Protein AF-A0A946AIS5-F1 (afdb_monomer)

Sequence (109 aa):
MKVPLSIFVVILLFTLGWQASRSAPFFDEQEALEITIEAPIREPIKWRMRNPVVDAVVRYDDASGSERALRAQLTSRGNSRLEACDFPPLRLILNKEDTVGIVFAVKIG

Solvent-accessible surface area (backbone atoms only — not comparable to full-atom values): 6862 Å² total; per-residue (Å²): 135,84,80,57,69,68,60,55,52,52,52,54,54,54,59,62,62,62,74,76,68,78,75,54,95,86,51,98,66,90,73,84,82,67,71,47,78,50,53,75,59,65,51,27,50,75,40,32,92,73,48,44,76,40,68,28,38,41,34,34,64,45,100,86,70,46,80,44,79,40,73,31,34,37,24,42,40,79,65,72,46,51,77,74,35,87,74,43,51,70,40,80,45,70,50,72,81,81,20,65,95,46,96,76,36,85,79,84,127

Secondary structure (DSSP, 8-state):
----HHHHHHHHHHHHHHTT----TT-S--S----EEES-THHHHHTGGG---EEEEEEEE-TTS-EEEEEEEEEE--SHHHHH-SS--EEEEE-TTTTTTSTT-----

Radius of gyration: 22.66 Å; Cα contacts (8 Å, |Δi|>4): 131; chains: 1; bounding box: 36×31×74 Å

pLDDT: mean 83.92, std 13.85, range [49.19, 97.88]

Mean predicted aligned error: 10.61 Å

Foldseek 3Di:
DDDDVVVVVVVVVVVVVVVPDPPPVPDPDPDDWDKDKAWPQCCQLVPVVVFDKTKIWIWTQAPVRDIDIFIWIKHFDDDVQSVVPSRGDMDIGGDQVRCPPGPPHDDDD

Nearest PDB structures (foldseek):
  5ig4-assembly1_E  TM=5.678E-01  e=2.406E+00  Nematostella vectensis
  7ury-assembly1_A  TM=4.491E-01  e=1.696E+00  Homo sapiens
  8uso-assembly1_C  TM=3.628E-01  e=2.866E+00  Homo sapiens
  4kz1-assembly1_A-2  TM=4.315E-01  e=6.113E+00  Bartonella grahamii as4aup

Structure (mmCIF, N/CA/C/O backbone):
data_AF-A0A946AIS5-F1
#
_entry.id   AF-A0A946AIS5-F1
#
loop_
_atom_site.group_PDB
_atom_site.id
_atom_site.type_symbol
_atom_site.label_atom_id
_atom_site.label_alt_id
_atom_site.label_comp_id
_atom_site.label_asym_id
_atom_site.label_entity_id
_atom_site.label_seq_id
_atom_site.pdbx_PDB_ins_code
_atom_site.Cartn_x
_atom_site.Cartn_y
_atom_site.Cartn_z
_atom_site.occupancy
_atom_site.B_iso_or_equiv
_atom_site.auth_seq_id
_atom_site.auth_comp_id
_atom_site.auth_asym_id
_atom_site.auth_atom_id
_atom_site.pdbx_PDB_model_num
ATOM 1 N N . MET A 1 1 ? 5.816 23.564 57.060 1.00 49.19 1 MET A N 1
ATOM 2 C CA . MET A 1 1 ? 4.438 23.226 56.632 1.00 49.19 1 MET A CA 1
ATOM 3 C C . MET A 1 1 ? 4.458 21.817 56.051 1.00 49.19 1 MET A C 1
ATOM 5 O O . MET A 1 1 ? 5.249 21.578 55.151 1.00 49.19 1 MET A O 1
ATOM 9 N N . LYS A 1 2 ? 3.697 20.868 56.615 1.00 57.75 2 LYS A N 1
ATOM 10 C CA . LYS A 1 2 ? 3.636 19.473 56.137 1.00 57.75 2 LYS A CA 1
ATOM 11 C C . LYS A 1 2 ? 2.482 19.368 55.141 1.00 57.75 2 LYS A C 1
ATOM 13 O O . LYS A 1 2 ? 1.335 19.530 55.543 1.00 57.75 2 LYS A O 1
ATOM 18 N N . VAL A 1 3 ? 2.783 19.165 53.861 1.00 64.94 3 VAL A N 1
ATOM 19 C CA . VAL A 1 3 ? 1.748 18.915 52.850 1.00 64.94 3 VAL A CA 1
ATOM 20 C C . VAL A 1 3 ? 1.180 17.515 53.115 1.00 64.94 3 VAL A C 1
ATOM 22 O O . VAL A 1 3 ? 1.961 16.566 53.201 1.00 64.94 3 VAL A O 1
ATOM 25 N N . PRO A 1 4 ? -0.138 17.362 53.317 1.00 74.00 4 PRO A N 1
ATOM 26 C CA . PRO A 1 4 ? -0.736 16.062 53.586 1.00 74.00 4 PRO A CA 1
ATOM 27 C C . PRO A 1 4 ? -0.622 15.149 52.358 1.00 74.00 4 PRO A C 1
ATOM 29 O O . PRO A 1 4 ? -0.814 15.583 51.222 1.00 74.00 4 PRO A O 1
ATOM 32 N N . LEU A 1 5 ? -0.329 13.869 52.602 1.00 73.19 5 LEU A N 1
ATOM 33 C CA . LEU A 1 5 ? -0.117 12.835 51.579 1.00 73.19 5 LEU A CA 1
ATOM 34 C C . LEU A 1 5 ? -1.285 12.738 50.580 1.00 73.19 5 LEU A C 1
ATOM 36 O O . LEU A 1 5 ? -1.073 12.485 49.399 1.00 73.19 5 LEU A O 1
ATOM 40 N N . SER A 1 6 ? -2.507 13.023 51.034 1.00 73.00 6 SER A N 1
ATOM 41 C CA . SER A 1 6 ? -3.713 13.077 50.203 1.00 73.00 6 SER A CA 1
ATOM 42 C C . SER A 1 6 ? -3.646 14.142 49.103 1.00 73.00 6 SER A C 1
ATOM 44 O O . SER A 1 6 ? -4.078 13.882 47.985 1.00 73.00 6 SER A O 1
ATOM 46 N N . ILE A 1 7 ? -3.049 15.307 49.370 1.00 73.19 7 ILE A N 1
ATOM 47 C CA . ILE A 1 7 ? -2.860 16.359 48.358 1.00 73.19 7 ILE A CA 1
ATOM 48 C C . ILE A 1 7 ? -1.832 15.914 47.313 1.00 73.19 7 ILE A C 1
ATOM 50 O O . ILE A 1 7 ? -2.013 16.162 46.125 1.00 73.19 7 ILE A O 1
ATOM 54 N N . PHE A 1 8 ? -0.791 15.194 47.735 1.00 72.31 8 PHE A N 1
ATOM 55 C CA . PHE A 1 8 ? 0.220 14.658 46.823 1.00 72.31 8 PHE A CA 1
ATOM 56 C C . PHE A 1 8 ? -0.367 13.600 45.874 1.00 72.31 8 PHE A C 1
ATOM 58 O O . PHE A 1 8 ? -0.077 13.620 44.681 1.00 72.31 8 PHE A O 1
ATOM 65 N N . VAL A 1 9 ? -1.241 12.724 46.383 1.00 75.12 9 VAL A N 1
ATOM 66 C CA . VAL A 1 9 ? -1.937 11.699 45.583 1.00 75.12 9 VAL A CA 1
ATOM 67 C C . VAL A 1 9 ? -2.904 12.328 44.578 1.00 75.12 9 VAL A C 1
ATOM 69 O O . VAL A 1 9 ? -2.923 11.922 43.420 1.00 75.12 9 VAL A O 1
ATOM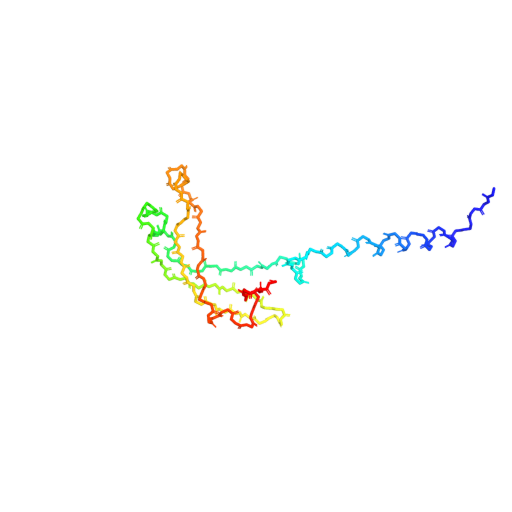 72 N N . VAL A 1 10 ? -3.665 13.352 44.982 1.00 75.25 10 VAL A N 1
ATOM 73 C CA . VAL A 1 10 ? -4.582 14.061 44.072 1.00 75.25 10 VAL A CA 1
ATOM 74 C C . VAL A 1 10 ? -3.814 14.756 42.948 1.00 75.25 10 VAL A C 1
ATOM 76 O O . VAL A 1 10 ? -4.204 14.637 41.791 1.00 75.25 10 VAL A O 1
ATOM 79 N N . ILE A 1 11 ? -2.695 15.419 43.257 1.00 72.56 11 ILE A N 1
ATOM 80 C CA . ILE A 1 11 ? -1.852 16.071 42.244 1.00 72.56 11 ILE A CA 1
ATOM 81 C C . ILE A 1 11 ? -1.244 15.036 41.286 1.00 72.56 11 ILE A C 1
ATOM 83 O O . ILE A 1 11 ? -1.242 15.263 40.079 1.00 72.56 11 ILE A O 1
ATOM 87 N N . LEU A 1 12 ? -0.780 13.890 41.794 1.00 68.88 12 LEU A N 1
ATOM 88 C CA . LEU A 1 12 ? -0.218 12.814 40.971 1.00 68.88 12 LEU A CA 1
ATOM 89 C C . LEU A 1 12 ? -1.259 12.210 40.011 1.00 68.88 12 LEU A C 1
ATOM 91 O O . LEU A 1 12 ? -0.958 11.952 38.849 1.00 68.88 12 LEU A O 1
ATOM 95 N N . LEU A 1 13 ? -2.497 12.014 40.473 1.00 66.44 13 LEU A N 1
ATOM 96 C CA . LEU A 1 13 ? -3.591 11.528 39.626 1.00 66.44 13 LEU A CA 1
ATOM 97 C C . LEU A 1 13 ? -3.996 12.564 38.565 1.00 66.44 13 LEU A C 1
ATOM 99 O O . LEU A 1 13 ? -4.283 12.200 37.425 1.00 66.44 13 LEU A O 1
ATOM 103 N N . PHE A 1 14 ? -3.971 13.854 38.911 1.00 61.25 14 PHE A N 1
ATOM 104 C CA . PHE A 1 14 ? -4.327 14.933 37.986 1.00 61.25 14 PHE A CA 1
ATOM 105 C C . PHE A 1 14 ? -3.291 15.124 36.867 1.00 61.25 14 PHE A C 1
ATOM 107 O O . PHE A 1 14 ? -3.656 15.411 35.727 1.00 61.25 14 PHE A O 1
ATOM 114 N N . THR A 1 15 ? -2.000 14.935 37.157 1.00 61.06 15 THR A N 1
ATOM 115 C CA . THR A 1 15 ? -0.933 15.061 36.148 1.00 61.06 15 THR A CA 1
ATOM 116 C C . THR A 1 15 ? -0.868 13.865 35.198 1.00 61.06 15 THR A C 1
ATOM 118 O O . THR A 1 15 ? -0.548 14.050 34.023 1.00 61.06 15 THR A O 1
ATOM 121 N N . LEU A 1 16 ? -1.227 12.661 35.658 1.00 59.03 16 LEU A N 1
ATOM 122 C CA . LEU A 1 16 ? -1.333 11.471 34.805 1.00 59.03 16 LEU A CA 1
ATOM 123 C C . LEU A 1 16 ? -2.497 11.570 33.804 1.00 59.03 16 LEU A C 1
ATOM 125 O O . LEU A 1 16 ? -2.339 11.172 32.653 1.00 59.03 16 LEU A O 1
ATOM 129 N N . GLY A 1 17 ? -3.637 12.145 34.204 1.00 58.16 17 GLY A N 1
ATOM 130 C CA . GLY A 1 17 ? -4.803 12.301 33.322 1.00 58.16 17 GLY A CA 1
ATOM 131 C C . GLY A 1 17 ? -4.616 13.324 32.192 1.00 58.16 17 GLY A C 1
ATOM 132 O O . GLY A 1 17 ? -5.216 13.181 31.130 1.00 58.16 17 GLY A O 1
ATOM 133 N N . TRP A 1 18 ? -3.764 14.340 32.381 1.00 51.88 18 TRP A N 1
ATOM 134 C CA . TRP A 1 18 ? -3.581 15.421 31.398 1.00 51.88 18 TRP A CA 1
ATOM 135 C C . TRP A 1 18 ? -2.742 14.994 30.181 1.00 51.88 18 TRP A C 1
ATOM 137 O O . TRP A 1 18 ? -2.943 15.486 29.072 1.00 51.88 18 TRP A O 1
ATOM 147 N N . GLN A 1 19 ? -1.813 14.053 30.354 1.00 53.84 19 GLN A N 1
ATOM 148 C CA . GLN A 1 19 ? -0.891 13.641 29.286 1.00 53.84 19 GLN A CA 1
ATOM 149 C C . GLN A 1 19 ? -1.545 12.732 28.226 1.00 53.84 19 GLN A C 1
ATOM 151 O O . GLN A 1 19 ? -0.924 12.462 27.201 1.00 53.84 19 GLN A O 1
ATOM 156 N N . ALA A 1 20 ? -2.785 12.278 28.444 1.00 55.09 20 ALA A N 1
ATOM 157 C CA . ALA A 1 20 ? -3.461 11.313 27.574 1.00 55.09 20 ALA A CA 1
ATOM 158 C C . ALA A 1 20 ? -4.148 11.929 26.338 1.00 55.09 20 ALA A C 1
ATOM 160 O O . ALA A 1 20 ? -4.479 11.200 25.409 1.00 55.09 20 ALA A O 1
ATOM 161 N N . SER A 1 21 ? -4.324 13.255 26.277 1.00 55.06 21 SER A N 1
ATOM 162 C CA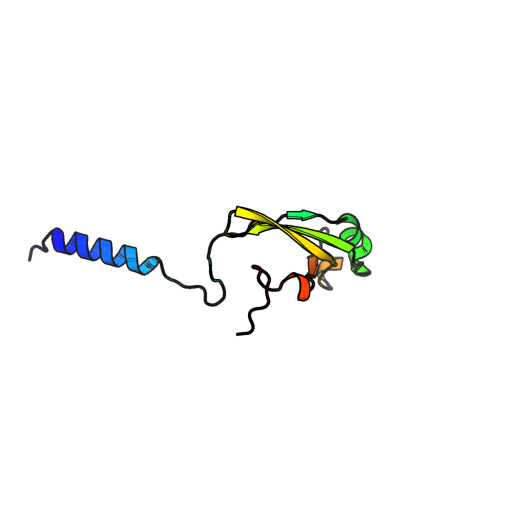 . SER A 1 21 ? -5.100 13.904 25.207 1.00 55.06 21 SER A CA 1
ATOM 163 C C . SER A 1 21 ? -4.302 14.965 24.457 1.00 55.06 21 SER A C 1
ATOM 165 O O . SER A 1 21 ? -4.651 16.145 24.448 1.00 55.06 21 SER A O 1
ATOM 167 N N . ARG A 1 22 ? -3.235 14.558 23.764 1.00 57.38 22 ARG A N 1
ATOM 168 C CA . ARG A 1 22 ? -2.826 15.287 22.555 1.00 57.38 22 ARG A CA 1
ATOM 169 C C . ARG A 1 22 ? -3.581 14.684 21.379 1.00 57.38 22 ARG A C 1
ATOM 171 O O . ARG A 1 22 ? -3.098 13.745 20.761 1.00 57.38 22 ARG A O 1
ATOM 178 N N . SER A 1 23 ? -4.771 15.207 21.081 1.00 58.56 23 SER A 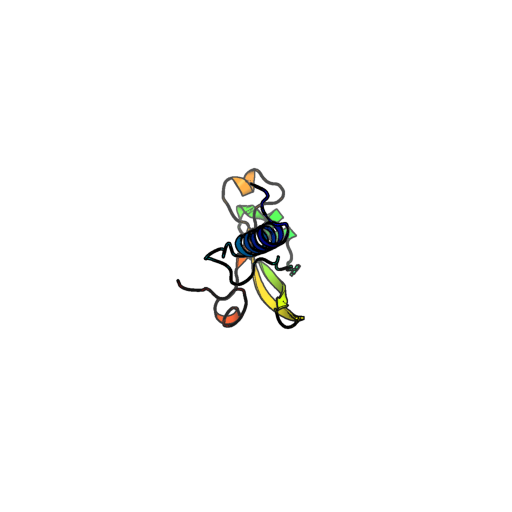N 1
ATOM 179 C CA . SER A 1 23 ? -5.462 14.844 19.842 1.00 58.56 23 SER A CA 1
ATOM 180 C C . SER A 1 23 ? -4.597 15.283 18.660 1.00 58.56 23 SER A C 1
ATOM 182 O O . SER A 1 23 ? -4.349 16.480 18.483 1.00 58.56 23 SER A O 1
ATOM 184 N N . ALA A 1 24 ? -4.122 14.335 17.857 1.00 60.78 24 ALA A N 1
ATOM 185 C CA . ALA A 1 24 ? -3.593 14.658 16.544 1.00 60.78 24 ALA A CA 1
ATOM 186 C C . ALA A 1 24 ? -4.785 15.126 15.692 1.00 60.78 24 ALA A C 1
ATOM 188 O O . ALA A 1 24 ? -5.714 14.349 15.497 1.00 60.78 24 ALA A O 1
ATOM 189 N N . PRO A 1 25 ? -4.806 16.368 15.183 1.00 66.62 25 PRO A N 1
ATOM 190 C CA . PRO A 1 25 ? -5.993 16.932 14.528 1.00 66.62 25 PRO A CA 1
ATOM 191 C C . PRO A 1 25 ? -6.397 16.214 13.227 1.00 66.62 25 PRO A C 1
ATOM 193 O O . PRO A 1 25 ? -7.412 16.557 12.634 1.00 66.62 25 PRO A O 1
ATOM 196 N N . PHE A 1 26 ? -5.606 15.239 12.772 1.00 70.44 26 PHE A N 1
ATOM 197 C CA . PHE A 1 26 ? -5.779 14.545 11.498 1.00 70.44 26 PHE A CA 1
ATOM 198 C C . PHE A 1 26 ? -6.198 13.075 11.629 1.00 70.44 26 PHE A C 1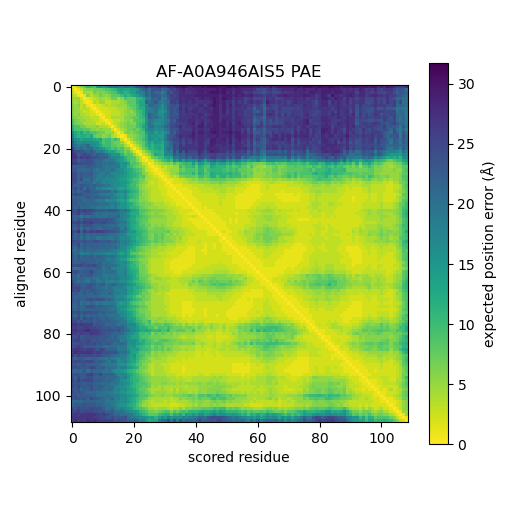
ATOM 200 O O . PHE A 1 26 ? -6.424 12.442 10.600 1.00 70.44 26 PHE A O 1
ATOM 207 N N . PHE A 1 27 ? -6.303 12.528 12.846 1.00 77.31 27 PHE A N 1
ATOM 208 C CA . PHE A 1 27 ? -6.631 11.116 13.064 1.00 77.31 27 PHE A CA 1
ATOM 209 C C . PHE A 1 27 ? -7.669 10.951 14.174 1.00 77.31 27 PHE A C 1
ATOM 211 O O . PHE A 1 27 ? -7.557 11.585 15.222 1.00 77.31 27 PHE A O 1
ATOM 218 N N . ASP A 1 28 ? -8.653 10.078 13.944 1.00 77.31 28 ASP A N 1
ATOM 219 C CA . ASP A 1 28 ? -9.646 9.713 14.964 1.00 77.31 28 ASP A CA 1
ATOM 220 C C . ASP A 1 28 ? -9.024 8.793 16.031 1.00 77.31 28 ASP A C 1
ATOM 222 O O . ASP A 1 28 ? -9.384 8.860 17.204 1.00 77.31 28 ASP A O 1
ATOM 226 N N . GLU A 1 29 ? -8.043 7.979 15.630 1.00 78.88 29 GLU A N 1
ATOM 227 C CA . GLU A 1 29 ? -7.359 6.989 16.461 1.00 78.88 29 GLU A CA 1
ATOM 228 C C . GLU A 1 29 ? -5.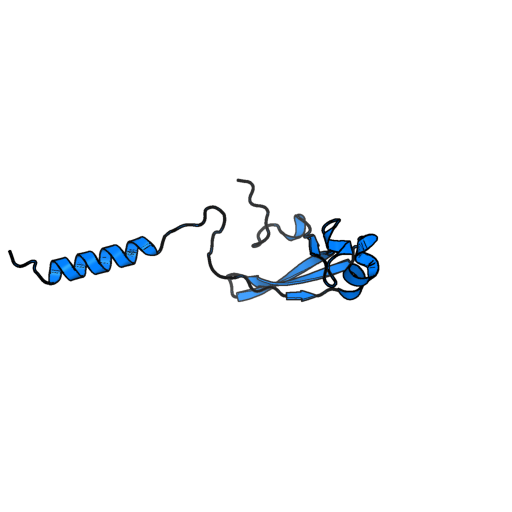838 7.108 16.294 1.00 78.88 29 GLU A C 1
ATOM 230 O O . GLU A 1 29 ? -5.336 7.506 15.243 1.00 78.88 29 GLU A O 1
ATOM 235 N N . GLN A 1 30 ? -5.091 6.787 17.353 1.00 80.12 30 GLN A N 1
ATOM 236 C CA . GLN A 1 30 ? -3.620 6.858 17.371 1.00 80.12 30 GLN A CA 1
ATOM 237 C C . GLN A 1 30 ? -2.956 5.480 17.232 1.00 80.12 30 GLN A C 1
ATOM 239 O O . GLN A 1 30 ? -1.729 5.381 17.266 1.00 80.12 30 GLN A O 1
ATOM 244 N N . GLU A 1 31 ? -3.755 4.422 17.104 1.00 83.88 31 GLU A N 1
ATOM 245 C CA . GLU A 1 31 ? -3.264 3.062 16.923 1.00 83.88 31 GLU A CA 1
ATOM 246 C C . GLU A 1 31 ? -2.787 2.844 15.483 1.00 83.88 31 GLU A C 1
ATOM 248 O O . GLU A 1 31 ? -3.270 3.464 14.532 1.00 83.88 3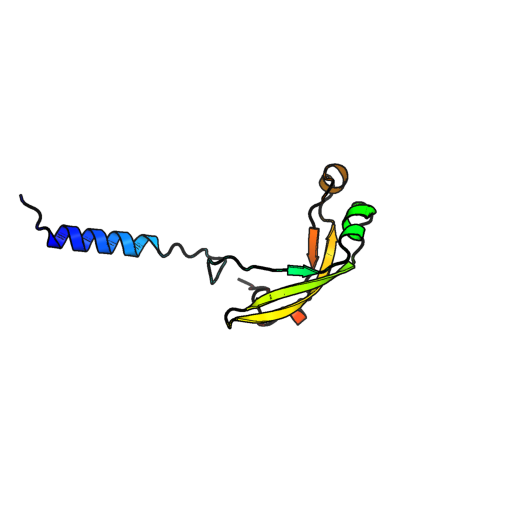1 GLU A O 1
ATOM 253 N N . ALA A 1 32 ? -1.776 1.991 15.321 1.00 87.62 32 ALA A N 1
ATOM 254 C CA . ALA A 1 32 ? -1.242 1.680 14.007 1.00 87.62 32 ALA A CA 1
ATOM 255 C C . ALA A 1 32 ? -2.217 0.771 13.251 1.00 87.62 32 ALA A C 1
ATOM 257 O O . ALA A 1 32 ? -2.535 -0.319 13.716 1.00 87.62 32 ALA A O 1
ATOM 258 N N . LEU A 1 33 ? -2.635 1.198 12.059 1.00 90.38 33 LEU A N 1
ATOM 259 C CA . LEU A 1 33 ? -3.386 0.350 11.140 1.00 90.38 33 LEU A CA 1
ATOM 260 C C . LEU A 1 33 ? -2.420 -0.578 10.393 1.00 90.38 33 LEU A C 1
ATOM 262 O O . LEU A 1 33 ? -1.634 -0.119 9.557 1.00 90.38 33 LEU A O 1
ATOM 266 N N . GLU A 1 34 ? -2.485 -1.876 10.678 1.00 94.00 34 GLU A N 1
ATOM 267 C CA . GLU A 1 34 ? -1.762 -2.887 9.910 1.00 94.00 34 GLU A CA 1
ATOM 268 C C . GLU A 1 34 ? -2.492 -3.166 8.592 1.00 94.00 34 GLU A C 1
ATOM 270 O O . GLU A 1 34 ? -3.700 -3.398 8.563 1.00 94.00 34 GLU A O 1
ATOM 275 N N . ILE A 1 35 ? -1.753 -3.113 7.481 1.00 95.19 35 ILE A N 1
ATOM 276 C CA . ILE A 1 35 ? -2.294 -3.363 6.145 1.00 95.19 35 ILE A CA 1
ATOM 277 C C . ILE A 1 35 ? -1.399 -4.334 5.380 1.00 95.19 35 ILE A C 1
ATOM 279 O O . ILE A 1 35 ? -0.171 -4.267 5.459 1.00 95.19 35 ILE A O 1
ATOM 283 N N . THR A 1 36 ? -2.015 -5.179 4.561 1.00 97.25 36 THR A N 1
ATOM 284 C CA . THR A 1 36 ? -1.330 -6.030 3.585 1.00 97.25 36 THR A CA 1
ATOM 285 C C . THR A 1 36 ? -1.652 -5.553 2.176 1.00 97.25 36 THR A C 1
ATOM 287 O O . THR A 1 36 ? -2.812 -5.334 1.839 1.00 97.25 36 THR A O 1
ATOM 290 N N . ILE A 1 37 ? -0.626 -5.392 1.339 1.00 96.69 37 ILE A N 1
ATOM 291 C CA . ILE A 1 37 ? -0.773 -5.022 -0.073 1.00 96.69 37 ILE A CA 1
ATOM 292 C C . ILE A 1 37 ? -0.329 -6.206 -0.928 1.00 96.69 37 ILE A C 1
ATOM 294 O O . ILE A 1 37 ? 0.849 -6.566 -0.943 1.00 96.69 37 ILE A O 1
ATOM 298 N N . GLU A 1 38 ? -1.264 -6.782 -1.673 1.00 97.56 38 GLU A N 1
ATOM 299 C CA . GLU A 1 38 ? -1.017 -7.870 -2.615 1.00 97.56 38 GLU A CA 1
ATOM 300 C C . GLU A 1 38 ? -0.958 -7.306 -4.040 1.00 97.56 38 GLU A C 1
ATOM 302 O O . GLU A 1 38 ? -1.930 -6.732 -4.527 1.00 97.56 38 GLU A O 1
ATOM 307 N N . ALA A 1 39 ? 0.189 -7.433 -4.713 1.00 96.69 39 ALA A N 1
ATOM 308 C CA . ALA A 1 39 ? 0.397 -6.930 -6.073 1.00 96.69 39 ALA A CA 1
ATOM 309 C C . ALA A 1 39 ? 1.574 -7.647 -6.763 1.00 96.69 39 ALA A C 1
ATOM 311 O O . ALA A 1 39 ? 2.487 -8.127 -6.078 1.00 96.69 39 ALA A O 1
ATOM 312 N N . PRO A 1 40 ? 1.654 -7.653 -8.110 1.00 96.12 40 PRO A N 1
ATOM 313 C CA . PRO A 1 40 ? 2.834 -8.107 -8.849 1.00 96.12 40 PRO A CA 1
ATOM 314 C C . PRO A 1 40 ? 3.985 -7.077 -8.761 1.00 96.12 40 PRO A C 1
ATOM 316 O O . PRO A 1 40 ? 4.443 -6.518 -9.756 1.00 96.12 40 PRO A O 1
ATOM 319 N 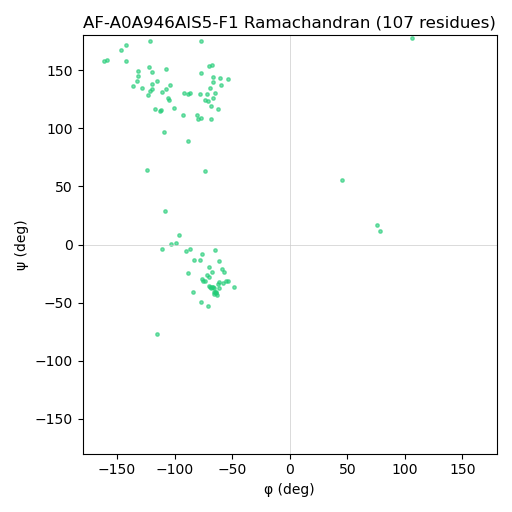N . ILE A 1 41 ? 4.495 -6.834 -7.547 1.00 93.25 41 ILE A N 1
ATOM 320 C CA . ILE A 1 41 ? 5.387 -5.711 -7.192 1.00 93.25 41 ILE A CA 1
ATOM 321 C C . ILE A 1 41 ? 6.685 -5.632 -8.011 1.00 93.25 41 ILE A C 1
ATOM 323 O O . ILE A 1 41 ? 7.276 -4.564 -8.173 1.00 93.25 41 ILE A O 1
ATOM 327 N N . ARG A 1 42 ? 7.131 -6.761 -8.570 1.00 93.81 42 ARG A N 1
ATOM 328 C CA . ARG A 1 42 ? 8.343 -6.827 -9.396 1.00 93.81 42 ARG A CA 1
ATOM 329 C C . ARG A 1 42 ? 8.243 -5.950 -10.640 1.00 93.81 42 ARG A C 1
ATOM 331 O O . ARG A 1 42 ? 9.265 -5.434 -11.082 1.00 93.81 42 ARG A O 1
ATOM 338 N N . GLU A 1 43 ? 7.051 -5.779 -11.203 1.00 94.56 43 GLU A N 1
ATOM 339 C CA . GLU A 1 43 ? 6.856 -5.005 -12.428 1.00 94.56 43 GLU A CA 1
ATOM 340 C C . GLU A 1 43 ? 7.052 -3.491 -12.214 1.00 94.56 43 GLU A C 1
ATOM 342 O O . GLU A 1 43 ? 7.929 -2.932 -12.885 1.00 94.56 43 GLU A O 1
ATOM 347 N N . PRO A 1 44 ? 6.374 -2.837 -11.245 1.00 93.38 44 PRO A N 1
ATOM 348 C CA . PRO A 1 44 ? 6.639 -1.441 -10.886 1.00 93.38 44 PRO A CA 1
ATOM 349 C C . PRO A 1 44 ? 8.088 -1.149 -10.502 1.00 93.38 44 PRO A C 1
ATOM 351 O O . PRO A 1 44 ? 8.586 -0.063 -10.778 1.00 93.38 44 PRO A O 1
ATOM 354 N N . ILE A 1 45 ? 8.792 -2.114 -9.905 1.00 93.19 45 ILE A N 1
ATOM 355 C CA . ILE A 1 45 ? 10.202 -1.952 -9.528 1.00 93.19 45 ILE A CA 1
ATOM 356 C C . ILE A 1 45 ? 11.120 -2.078 -10.748 1.00 93.19 45 ILE A C 1
ATOM 358 O O . ILE A 1 45 ? 11.981 -1.224 -10.966 1.00 93.19 45 ILE A O 1
ATOM 362 N N . LYS A 1 46 ? 10.943 -3.133 -11.555 1.00 93.88 46 LYS A N 1
ATOM 363 C CA . LYS A 1 46 ? 11.795 -3.426 -12.719 1.00 93.88 46 LYS A CA 1
ATOM 364 C C . LYS A 1 46 ? 11.670 -2.355 -13.795 1.00 93.88 46 LYS A C 1
ATOM 366 O O . LYS A 1 46 ? 12.663 -1.969 -14.405 1.00 93.88 46 LYS A O 1
ATOM 371 N N . TRP A 1 47 ? 10.452 -1.883 -14.037 1.00 92.88 47 TRP A N 1
ATOM 372 C CA . TRP A 1 47 ? 10.152 -0.924 -15.097 1.00 92.88 47 TRP A CA 1
ATOM 373 C C . TRP A 1 47 ? 9.822 0.460 -14.550 1.00 92.88 47 TRP A C 1
ATOM 375 O O . TRP A 1 47 ? 9.104 1.219 -15.195 1.00 92.88 47 TRP A O 1
ATOM 385 N N . ARG A 1 48 ? 10.387 0.804 -13.388 1.00 91.69 48 ARG A N 1
ATOM 386 C CA . ARG A 1 48 ? 10.112 2.037 -12.639 1.00 91.69 48 ARG A CA 1
ATOM 387 C C . ARG A 1 48 ? 10.154 3.323 -13.469 1.00 91.69 48 ARG A C 1
ATOM 389 O O . ARG A 1 48 ? 9.303 4.178 -13.294 1.00 91.69 48 ARG A O 1
ATOM 396 N N . MET A 1 49 ? 11.049 3.433 -14.454 1.00 91.31 49 MET A N 1
ATOM 397 C CA . MET A 1 49 ? 11.113 4.612 -15.342 1.00 91.31 49 MET A CA 1
ATOM 398 C C . MET A 1 49 ? 9.912 4.768 -16.279 1.00 91.31 49 MET A C 1
ATOM 400 O O . MET A 1 49 ? 9.637 5.867 -16.749 1.00 91.31 49 MET A O 1
ATOM 404 N N . ARG A 1 50 ? 9.205 3.673 -16.578 1.00 92.88 50 ARG A N 1
ATOM 405 C CA . ARG A 1 50 ? 7.995 3.684 -17.410 1.00 92.88 50 ARG A CA 1
ATOM 406 C C . ARG A 1 50 ? 6.718 3.870 -16.596 1.00 92.88 50 ARG A C 1
ATOM 408 O O . ARG A 1 50 ? 5.662 3.993 -17.200 1.00 92.88 50 ARG A O 1
ATOM 415 N N . ASN A 1 51 ? 6.815 3.878 -15.263 1.00 91.19 51 ASN A N 1
ATOM 416 C CA . ASN A 1 51 ? 5.682 3.964 -14.342 1.00 91.19 51 ASN A CA 1
ATOM 417 C C . ASN A 1 51 ? 4.521 3.025 -14.725 1.00 91.19 51 ASN A C 1
ATOM 419 O O . ASN A 1 51 ? 3.399 3.498 -14.920 1.00 91.19 51 ASN A O 1
ATOM 423 N N . PRO A 1 52 ? 4.757 1.703 -14.871 1.00 95.56 52 PRO A N 1
ATOM 424 C CA . PRO A 1 52 ? 3.657 0.781 -15.109 1.00 95.56 52 PRO A CA 1
ATOM 425 C C . PRO A 1 52 ? 2.685 0.852 -13.929 1.00 95.56 52 PRO A C 1
ATOM 427 O O . PRO A 1 52 ? 3.090 1.020 -12.772 1.00 95.56 52 PRO A O 1
ATOM 430 N N . VAL A 1 53 ? 1.402 0.740 -14.238 1.00 97.50 53 VAL A N 1
ATOM 431 C CA . VAL A 1 53 ? 0.334 0.663 -13.248 1.00 97.50 53 VAL A CA 1
ATOM 432 C C . VAL A 1 53 ? -0.122 -0.786 -13.212 1.00 97.50 53 VAL A C 1
ATOM 434 O O . VAL A 1 53 ? -0.449 -1.343 -14.258 1.00 97.50 53 VAL A O 1
ATOM 437 N N . VAL A 1 54 ? -0.101 -1.394 -12.030 1.00 97.44 54 VAL A N 1
ATOM 438 C CA . VAL A 1 54 ? -0.544 -2.778 -11.827 1.00 97.44 54 VAL A CA 1
ATOM 439 C C . VAL A 1 54 ? -1.702 -2.823 -10.846 1.00 97.44 54 VAL A C 1
ATOM 441 O O . VAL A 1 54 ? -1.768 -2.001 -9.929 1.00 97.44 54 VAL A O 1
ATOM 444 N N . ASP A 1 55 ? -2.594 -3.792 -11.022 1.00 97.88 55 ASP A N 1
ATOM 445 C CA . ASP A 1 55 ? -3.671 -4.038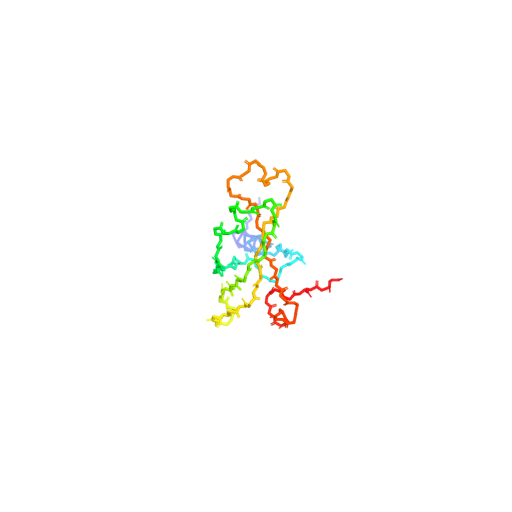 -10.069 1.00 97.88 55 ASP A CA 1
ATOM 446 C C . ASP A 1 55 ? -3.108 -4.540 -8.734 1.00 97.88 55 ASP A C 1
ATOM 448 O O . ASP A 1 55 ? -2.109 -5.269 -8.680 1.00 97.88 55 ASP A O 1
ATOM 452 N N . ALA A 1 56 ? -3.756 -4.124 -7.652 1.00 97.62 56 ALA A N 1
ATOM 453 C CA . ALA A 1 56 ? -3.400 -4.476 -6.290 1.00 97.62 56 ALA A CA 1
ATOM 454 C C . ALA A 1 56 ? -4.653 -4.693 -5.433 1.00 97.62 56 ALA A C 1
ATOM 456 O O . ALA A 1 56 ? -5.730 -4.160 -5.716 1.00 97.62 56 ALA A O 1
ATOM 457 N N . VAL A 1 57 ? -4.495 -5.443 -4.346 1.00 97.19 57 VAL A N 1
ATOM 458 C CA . VAL A 1 57 ? -5.508 -5.586 -3.296 1.00 97.19 57 VAL A CA 1
ATOM 459 C C . VAL A 1 57 ? -4.913 -5.122 -1.974 1.00 97.19 57 VAL A C 1
ATOM 461 O O . VAL A 1 57 ? -3.802 -5.511 -1.622 1.00 97.19 57 VAL A O 1
ATOM 464 N N . VAL A 1 58 ? -5.646 -4.281 -1.247 1.00 96.56 58 VAL A N 1
ATOM 465 C CA . VAL A 1 58 ? -5.287 -3.830 0.105 1.00 96.56 58 VAL A CA 1
ATOM 466 C C . VAL A 1 58 ? -6.191 -4.539 1.098 1.00 96.56 58 VAL A C 1
ATOM 468 O O . VAL A 1 58 ? -7.411 -4.464 0.959 1.00 96.56 58 VAL A O 1
ATOM 471 N N . ARG A 1 59 ? -5.603 -5.204 2.090 1.00 96.50 59 ARG A N 1
ATOM 472 C CA . ARG A 1 59 ? -6.312 -5.934 3.145 1.00 96.50 59 ARG A CA 1
ATOM 473 C C . ARG A 1 59 ? -5.977 -5.354 4.505 1.00 96.50 59 ARG A C 1
ATOM 475 O O . ARG A 1 59 ? -4.819 -5.014 4.739 1.00 96.50 59 ARG A O 1
ATOM 482 N N . TYR A 1 60 ? -6.976 -5.217 5.363 1.00 95.12 60 TYR A N 1
ATOM 483 C CA . TYR A 1 60 ? -6.824 -4.711 6.726 1.00 95.12 60 TYR A CA 1
ATOM 484 C C . TYR A 1 60 ? -8.041 -5.099 7.568 1.00 95.12 60 TYR A C 1
ATOM 486 O O . TYR A 1 60 ? -9.123 -5.308 7.016 1.00 95.12 60 TYR A O 1
ATOM 494 N N . ASP A 1 61 ? -7.880 -5.133 8.886 1.00 93.69 61 ASP A N 1
ATOM 495 C CA . ASP A 1 61 ? -8.998 -5.294 9.813 1.00 93.69 61 ASP A CA 1
ATOM 496 C C . ASP A 1 61 ? -9.571 -3.921 10.172 1.00 93.69 61 ASP A C 1
ATOM 498 O O . ASP A 1 61 ? -8.839 -2.990 10.515 1.00 93.69 61 ASP A O 1
ATOM 502 N N . ASP A 1 62 ? -10.889 -3.764 10.043 1.00 88.56 62 ASP A N 1
ATOM 503 C CA . ASP A 1 62 ? -11.563 -2.539 10.467 1.00 88.56 62 ASP A CA 1
ATOM 504 C C . ASP A 1 62 ? -11.740 -2.480 11.996 1.00 88.56 62 ASP A C 1
ATOM 506 O O . ASP A 1 62 ? -11.464 -3.436 12.718 1.00 88.56 62 ASP A O 1
ATOM 510 N N . ALA A 1 63 ? -12.253 -1.359 12.509 1.00 84.62 63 ALA A N 1
ATOM 511 C CA . ALA A 1 63 ? -12.481 -1.173 13.945 1.00 84.62 63 ALA A CA 1
ATOM 512 C C . ALA A 1 63 ? -13.473 -2.185 14.566 1.00 84.62 63 ALA A C 1
ATOM 514 O O . ALA A 1 63 ? -13.550 -2.303 15.787 1.00 84.62 63 ALA A O 1
ATOM 515 N N . SER A 1 64 ? -14.243 -2.922 13.752 1.00 87.38 64 SER A N 1
ATOM 516 C CA . SER A 1 64 ? -15.106 -4.016 14.222 1.00 87.38 64 SER A CA 1
ATOM 517 C C . SER A 1 64 ? -14.382 -5.365 14.309 1.00 87.38 64 SER A C 1
ATOM 519 O O . SER A 1 64 ? -14.983 -6.347 14.745 1.00 87.38 64 SER A O 1
ATOM 521 N N . GLY A 1 65 ? -13.114 -5.426 13.890 1.00 88.50 65 GLY A N 1
ATOM 522 C CA . GLY A 1 65 ? -12.345 -6.659 13.733 1.00 88.50 65 GLY A CA 1
ATOM 523 C C . GLY A 1 65 ? -12.726 -7.458 12.484 1.00 88.50 65 GLY A C 1
ATOM 524 O O . GLY A 1 65 ? -12.429 -8.649 12.413 1.00 88.50 65 GLY A O 1
ATOM 525 N N . SER A 1 66 ? -13.423 -6.843 11.522 1.00 90.62 66 SER A N 1
ATOM 526 C CA . SER A 1 66 ? -13.783 -7.496 10.261 1.00 90.62 66 SER A CA 1
ATOM 527 C C . SER A 1 66 ? -12.721 -7.224 9.199 1.00 90.62 66 SER A C 1
ATOM 529 O O . SER A 1 66 ? -12.400 -6.063 8.935 1.00 90.62 66 SER A O 1
ATOM 531 N N . GLU A 1 67 ? -12.247 -8.275 8.524 1.00 93.19 67 GLU A N 1
ATOM 532 C CA . GLU A 1 67 ? -11.324 -8.120 7.398 1.00 93.19 67 GLU A CA 1
ATOM 533 C C . GLU A 1 67 ? -12.016 -7.390 6.233 1.00 93.19 67 GLU A C 1
ATOM 535 O O . GLU A 1 67 ? -13.114 -7.745 5.783 1.00 93.19 67 GLU A O 1
ATOM 540 N N . ARG A 1 68 ? -11.347 -6.366 5.708 1.00 93.19 68 ARG A N 1
ATOM 541 C CA . ARG A 1 68 ? -11.744 -5.607 4.522 1.00 93.19 68 ARG A CA 1
ATOM 542 C C . ARG A 1 68 ? -10.724 -5.808 3.418 1.00 93.19 68 ARG A C 1
ATOM 544 O O . ARG A 1 68 ? -9.525 -5.784 3.664 1.00 93.19 68 ARG A O 1
ATOM 551 N N . ALA A 1 69 ? -11.212 -5.933 2.186 1.00 94.19 69 ALA A N 1
ATOM 552 C CA . ALA A 1 69 ? -10.391 -5.982 0.984 1.00 94.19 69 ALA A CA 1
ATOM 553 C C . ALA A 1 69 ? -10.806 -4.866 0.020 1.00 94.19 69 ALA A C 1
ATOM 555 O O . ALA A 1 69 ? -11.986 -4.725 -0.307 1.00 94.19 69 ALA A O 1
ATOM 556 N N . LEU A 1 70 ? -9.832 -4.087 -0.448 1.00 94.56 70 LEU A N 1
ATOM 557 C CA . LEU A 1 70 ? -10.036 -2.973 -1.370 1.00 94.56 70 LEU A CA 1
ATOM 558 C C . LEU A 1 70 ? -9.260 -3.209 -2.653 1.00 94.56 70 LEU A C 1
ATOM 560 O O . LEU A 1 70 ? -8.069 -3.527 -2.618 1.00 94.56 70 LEU A O 1
ATOM 564 N N . ARG A 1 71 ? -9.919 -2.986 -3.789 1.00 95.56 71 ARG A N 1
ATOM 565 C CA . ARG A 1 71 ? -9.216 -2.877 -5.065 1.00 95.56 71 ARG A CA 1
ATOM 566 C C . ARG A 1 71 ? -8.410 -1.588 -5.076 1.00 95.56 71 ARG A C 1
ATOM 568 O O . ARG A 1 71 ? -8.905 -0.521 -4.716 1.00 95.56 71 ARG A O 1
ATOM 575 N N . ALA A 1 72 ? -7.176 -1.705 -5.522 1.00 96.50 72 ALA A N 1
ATOM 576 C CA . ALA A 1 72 ? -6.255 -0.601 -5.654 1.00 96.50 72 ALA A CA 1
ATOM 577 C C . ALA A 1 72 ? -5.418 -0.776 -6.919 1.00 96.50 72 ALA A C 1
ATOM 579 O O . ALA A 1 72 ? -5.430 -1.819 -7.572 1.00 96.50 72 ALA A O 1
ATOM 580 N N . GLN A 1 73 ? -4.650 0.252 -7.241 1.00 97.62 73 GLN A N 1
ATOM 581 C CA . GLN A 1 73 ? -3.576 0.164 -8.214 1.00 97.62 73 GLN A CA 1
ATOM 582 C C . GLN A 1 73 ? -2.261 0.579 -7.569 1.00 97.62 73 GLN A C 1
ATOM 584 O O . GLN A 1 73 ? -2.228 1.369 -6.620 1.00 97.62 73 GLN A O 1
ATOM 589 N N . LEU A 1 74 ? -1.164 0.052 -8.094 1.00 97.25 74 LEU A N 1
ATOM 590 C CA . LEU A 1 74 ? 0.179 0.302 -7.601 1.00 97.25 74 LEU A CA 1
ATOM 591 C C . LEU A 1 74 ? 1.079 0.747 -8.750 1.00 97.25 74 LEU A C 1
ATOM 593 O O . LEU A 1 74 ? 1.088 0.153 -9.827 1.00 97.25 74 LEU A O 1
ATOM 597 N N . THR A 1 75 ? 1.872 1.785 -8.511 1.00 97.06 75 THR A N 1
ATOM 598 C CA . THR A 1 75 ? 2.901 2.240 -9.451 1.00 97.06 75 THR A CA 1
ATOM 599 C C . THR A 1 75 ? 4.112 2.798 -8.706 1.00 97.06 75 THR A C 1
ATOM 601 O O . THR A 1 75 ? 4.062 3.025 -7.495 1.00 97.06 75 THR A O 1
ATOM 604 N N . SER A 1 76 ? 5.223 3.007 -9.403 1.00 95.44 76 SER A N 1
ATOM 605 C CA . SER A 1 76 ? 6.395 3.694 -8.860 1.00 95.44 76 SER A CA 1
ATOM 606 C C . SER A 1 76 ? 6.128 5.190 -8.650 1.00 95.44 76 SER A C 1
ATOM 608 O O . SER A 1 76 ? 5.291 5.803 -9.312 1.00 95.44 76 SER A O 1
ATOM 610 N N . ARG A 1 77 ? 6.843 5.807 -7.704 1.00 94.00 77 ARG A N 1
ATOM 611 C CA . ARG A 1 77 ? 6.722 7.229 -7.367 1.00 94.00 77 ARG A CA 1
ATOM 612 C C . ARG A 1 77 ? 8.080 7.907 -7.258 1.00 94.00 77 ARG A C 1
ATOM 614 O O . ARG A 1 77 ? 9.005 7.411 -6.619 1.00 94.00 77 ARG A O 1
ATOM 621 N N . GLY A 1 78 ? 8.121 9.140 -7.752 1.00 89.50 78 GLY A N 1
ATOM 622 C CA . GLY A 1 78 ? 9.285 10.016 -7.696 1.00 89.50 78 GLY A CA 1
ATOM 623 C C . GLY A 1 78 ? 9.954 10.132 -9.058 1.00 89.50 78 GLY A C 1
ATOM 624 O O . GLY A 1 78 ? 9.523 9.499 -10.009 1.00 89.50 78 GLY A O 1
ATOM 625 N N . ASN A 1 79 ? 11.000 10.955 -9.126 1.00 87.75 79 ASN A N 1
ATOM 626 C CA . ASN A 1 79 ? 11.808 11.137 -10.333 1.00 87.75 79 ASN A CA 1
ATOM 627 C C . ASN A 1 79 ? 13.233 10.641 -10.052 1.00 87.75 79 ASN A C 1
ATOM 629 O O . ASN A 1 79 ? 13.554 9.495 -10.337 1.00 87.75 79 ASN A O 1
ATOM 633 N N . SER A 1 80 ? 14.042 11.430 -9.336 1.00 89.38 80 SER A N 1
ATOM 634 C CA . SER A 1 80 ? 15.431 11.077 -8.982 1.00 89.38 80 SER A CA 1
ATOM 635 C C . SER A 1 80 ? 15.565 9.773 -8.186 1.00 89.38 80 SER A C 1
ATOM 637 O O . SER A 1 80 ? 16.522 9.023 -8.349 1.00 89.38 80 SER A O 1
ATOM 639 N N . ARG A 1 81 ? 14.582 9.455 -7.337 1.00 89.06 81 ARG A N 1
ATOM 640 C CA . ARG A 1 81 ? 14.581 8.213 -6.545 1.00 89.06 81 ARG A CA 1
ATOM 641 C C . ARG A 1 81 ? 14.364 6.956 -7.388 1.00 89.06 81 ARG A C 1
ATOM 643 O O . ARG A 1 81 ? 14.712 5.877 -6.928 1.00 89.06 81 ARG A O 1
ATOM 650 N N . LEU A 1 82 ? 13.825 7.076 -8.603 1.00 90.88 82 LEU A N 1
ATOM 651 C CA . LEU A 1 82 ? 13.725 5.941 -9.525 1.00 90.88 82 LEU A CA 1
ATOM 652 C C . LEU A 1 82 ? 15.101 5.547 -10.079 1.00 90.88 82 LEU A C 1
ATOM 654 O O . LEU A 1 82 ? 15.310 4.394 -10.447 1.00 90.88 82 LEU A O 1
ATOM 658 N N . GLU A 1 83 ? 16.036 6.495 -10.143 1.00 88.75 83 GLU A N 1
ATOM 659 C CA . GLU A 1 83 ? 17.414 6.258 -10.587 1.00 88.75 83 GLU A CA 1
ATOM 660 C C . GLU A 1 83 ? 18.281 5.749 -9.436 1.00 88.75 83 GLU A C 1
ATOM 662 O O . GLU A 1 83 ? 19.070 4.828 -9.621 1.00 88.75 83 GLU A O 1
ATOM 667 N N . ALA A 1 84 ? 18.100 6.323 -8.243 1.00 89.69 84 ALA A N 1
ATOM 668 C CA . ALA A 1 84 ? 18.983 6.091 -7.104 1.00 89.69 84 ALA A CA 1
ATOM 669 C C . ALA A 1 84 ? 18.612 4.887 -6.220 1.00 89.69 84 ALA A C 1
ATOM 671 O O . ALA A 1 84 ? 19.473 4.385 -5.502 1.00 89.69 84 ALA A O 1
ATOM 672 N N . CYS A 1 85 ? 17.348 4.450 -6.203 1.00 88.56 85 CYS A N 1
ATOM 673 C CA . CYS A 1 85 ? 16.884 3.411 -5.281 1.00 88.56 85 CYS A CA 1
ATOM 674 C C . CYS A 1 85 ? 16.621 2.083 -5.999 1.00 88.56 85 CYS A C 1
ATOM 676 O O . CYS A 1 85 ? 15.900 2.037 -6.998 1.00 88.56 85 CYS A O 1
ATOM 678 N N . ASP A 1 86 ? 17.109 0.981 -5.424 1.00 88.56 86 ASP A N 1
ATOM 679 C CA . ASP A 1 86 ? 16.758 -0.370 -5.879 1.00 88.56 86 ASP A CA 1
ATOM 680 C C . ASP A 1 86 ? 15.280 -0.681 -5.640 1.00 88.56 86 ASP A C 1
ATOM 682 O O . ASP A 1 86 ? 14.618 -1.270 -6.497 1.00 88.56 86 ASP A O 1
ATOM 686 N N . PHE A 1 87 ? 14.752 -0.205 -4.511 1.00 90.88 87 PHE A N 1
ATOM 687 C CA . PHE A 1 87 ? 13.335 -0.226 -4.185 1.00 90.88 87 PHE A CA 1
ATOM 688 C C . PHE A 1 87 ? 12.784 1.207 -4.238 1.00 90.88 87 PHE A C 1
ATOM 690 O O . PHE A 1 87 ? 12.972 1.975 -3.287 1.00 90.88 87 PHE A O 1
ATOM 697 N N . PRO A 1 88 ? 12.166 1.625 -5.358 1.00 91.75 88 PRO A N 1
ATOM 698 C CA . PRO A 1 88 ? 11.633 2.970 -5.473 1.00 91.75 88 PRO A CA 1
ATOM 699 C C . PRO A 1 88 ? 10.448 3.162 -4.516 1.00 91.75 88 PRO A C 1
ATOM 701 O O . PRO A 1 88 ? 9.740 2.203 -4.200 1.00 91.75 88 PRO A O 1
ATOM 704 N N . PRO A 1 89 ? 10.168 4.406 -4.096 1.00 94.25 89 PRO A N 1
ATOM 705 C CA . PRO A 1 89 ? 8.904 4.718 -3.448 1.00 94.25 89 PRO A CA 1
ATOM 706 C C . PRO A 1 89 ? 7.736 4.262 -4.325 1.00 94.25 89 PRO A C 1
ATOM 708 O O . PRO A 1 89 ? 7.784 4.396 -5.548 1.00 94.25 89 PRO A O 1
ATOM 711 N N . LEU A 1 90 ? 6.676 3.761 -3.700 1.00 94.62 90 LEU A N 1
ATOM 712 C CA . LEU A 1 90 ? 5.479 3.305 -4.397 1.00 94.62 90 LEU A CA 1
ATOM 713 C C . LEU A 1 90 ? 4.326 4.282 -4.170 1.00 94.62 90 LEU A C 1
ATOM 715 O O . LEU A 1 90 ? 4.250 4.968 -3.148 1.00 94.62 90 LEU A O 1
ATOM 719 N N . ARG A 1 91 ? 3.428 4.356 -5.148 1.00 95.56 91 ARG A N 1
ATOM 720 C CA . ARG A 1 91 ? 2.150 5.052 -5.058 1.00 95.56 91 ARG A CA 1
ATOM 721 C C . ARG A 1 91 ? 1.042 4.015 -5.096 1.00 95.56 91 ARG A C 1
ATOM 723 O O . ARG A 1 91 ? 0.858 3.357 -6.116 1.00 95.56 91 ARG A O 1
ATOM 730 N N . LEU A 1 92 ? 0.308 3.925 -3.996 1.00 96.00 92 LEU A N 1
ATOM 731 C CA . LEU A 1 92 ? -0.958 3.213 -3.919 1.00 96.00 92 LEU A CA 1
ATOM 732 C C . LEU A 1 92 ? -2.080 4.161 -4.356 1.00 96.00 92 LEU A C 1
ATOM 734 O O . LEU A 1 92 ? -2.136 5.309 -3.909 1.00 96.00 92 LEU A O 1
ATOM 738 N N . ILE A 1 93 ? -2.934 3.702 -5.260 1.00 95.50 93 ILE A N 1
ATOM 739 C CA . ILE A 1 93 ? -4.048 4.458 -5.831 1.00 95.50 93 ILE A CA 1
ATOM 740 C C . ILE A 1 93 ? -5.325 3.726 -5.431 1.00 95.50 93 ILE A C 1
ATOM 742 O O . ILE A 1 93 ? -5.521 2.575 -5.810 1.00 95.50 93 ILE A O 1
ATOM 746 N N . LEU A 1 94 ? -6.170 4.391 -4.648 1.00 94.31 94 LEU A N 1
ATOM 747 C CA . LEU A 1 94 ? -7.464 3.873 -4.215 1.00 94.31 94 LEU A CA 1
ATOM 748 C C . LEU A 1 94 ? -8.570 4.553 -5.027 1.00 94.31 94 LEU A C 1
ATOM 750 O O . LEU A 1 94 ? -8.516 5.770 -5.230 1.00 94.31 94 LEU A O 1
ATOM 754 N N . ASN A 1 95 ? -9.569 3.790 -5.470 1.00 89.69 95 ASN A N 1
ATOM 755 C CA . ASN A 1 95 ? -10.748 4.359 -6.122 1.00 89.69 95 ASN A CA 1
ATOM 756 C C . ASN A 1 95 ? -11.602 5.068 -5.075 1.00 89.69 95 ASN A C 1
ATOM 758 O O . ASN A 1 95 ? -11.932 4.486 -4.044 1.00 89.69 95 ASN A O 1
ATOM 762 N N . LYS A 1 96 ? -11.978 6.319 -5.334 1.00 88.00 96 LYS A N 1
ATOM 763 C CA . LYS A 1 96 ? -12.710 7.143 -4.364 1.00 88.00 96 LYS A CA 1
ATOM 764 C C . LYS A 1 96 ? -14.070 6.538 -4.009 1.00 88.00 96 LYS A C 1
ATOM 766 O O . LYS A 1 96 ? -14.533 6.669 -2.882 1.00 88.00 96 LYS A O 1
ATOM 771 N N . GLU A 1 97 ? -14.704 5.888 -4.974 1.00 88.31 97 GLU A N 1
ATOM 772 C CA . GLU A 1 97 ? -15.995 5.223 -4.831 1.00 88.31 97 GLU A CA 1
ATOM 773 C C . GLU A 1 97 ? -15.890 4.015 -3.891 1.00 88.31 97 GLU A C 1
ATOM 775 O O . GLU A 1 97 ? -16.782 3.794 -3.077 1.00 88.31 97 GLU A O 1
ATOM 780 N N . ASP A 1 98 ? -14.765 3.293 -3.950 1.00 88.25 98 ASP A N 1
ATOM 781 C CA . ASP A 1 98 ? -14.474 2.142 -3.090 1.00 88.25 98 ASP A CA 1
ATOM 782 C C . ASP A 1 98 ? -14.025 2.578 -1.674 1.00 88.25 98 ASP A C 1
ATOM 784 O O . ASP A 1 98 ? -13.987 1.750 -0.765 1.00 88.25 98 ASP A O 1
ATOM 788 N N . THR A 1 99 ? -13.696 3.864 -1.454 1.00 88.88 99 THR A N 1
ATOM 789 C CA . THR A 1 99 ? -13.283 4.389 -0.136 1.00 88.88 99 THR A CA 1
ATOM 790 C C . THR A 1 99 ? -14.388 5.086 0.655 1.00 88.88 99 THR A C 1
ATOM 792 O O . THR A 1 99 ? -14.140 5.563 1.764 1.00 88.88 99 THR A O 1
ATOM 795 N N . VAL A 1 100 ? -15.619 5.147 0.145 1.00 86.94 100 VAL A N 1
ATOM 796 C CA . VAL A 1 100 ? -16.735 5.769 0.872 1.00 86.94 100 VAL A CA 1
ATOM 797 C C . VAL A 1 100 ? -17.081 4.953 2.121 1.00 86.94 100 VAL A C 1
ATOM 799 O O . VAL A 1 100 ? -17.369 3.764 2.041 1.00 86.94 100 VAL A O 1
ATOM 802 N N . GLY A 1 101 ? -17.096 5.611 3.283 1.00 82.75 101 GLY A N 1
ATOM 803 C CA . GLY A 1 101 ? -17.522 4.997 4.546 1.00 82.75 101 GLY A CA 1
ATOM 804 C C . GLY A 1 101 ? -16.484 4.090 5.212 1.00 82.75 101 GLY A C 1
ATOM 805 O O . GLY A 1 101 ? -16.829 3.388 6.158 1.00 82.75 101 GLY A O 1
ATOM 806 N N . ILE A 1 102 ? -15.231 4.110 4.752 1.00 86.88 102 ILE A N 1
ATOM 807 C CA . ILE A 1 102 ? -14.125 3.356 5.358 1.00 86.88 102 ILE A CA 1
ATOM 808 C C . ILE A 1 102 ? -12.980 4.277 5.799 1.00 86.88 102 ILE A C 1
ATOM 810 O O . ILE A 1 102 ? -12.972 5.471 5.509 1.00 86.88 102 ILE A O 1
ATOM 814 N N . VAL A 1 103 ? -11.971 3.702 6.459 1.00 86.44 103 VAL A N 1
ATOM 815 C CA . VAL A 1 103 ? -10.818 4.415 7.046 1.00 86.44 103 VAL A CA 1
ATOM 816 C C . VAL A 1 103 ? -9.984 5.224 6.040 1.00 86.44 103 VAL A C 1
ATOM 818 O O . VAL A 1 103 ? -9.302 6.167 6.425 1.00 86.44 103 VAL A O 1
ATOM 821 N N . PHE A 1 104 ? -10.066 4.902 4.745 1.00 87.94 104 PHE A N 1
ATOM 822 C CA . PHE A 1 104 ? -9.379 5.622 3.664 1.00 87.94 104 PHE A CA 1
ATOM 823 C C . PHE A 1 104 ? -10.251 6.675 2.962 1.00 87.94 104 PHE A C 1
ATOM 825 O O . PHE A 1 104 ? -9.849 7.219 1.927 1.00 87.94 104 PHE A O 1
ATOM 832 N N . ALA A 1 105 ? -11.452 6.954 3.476 1.00 85.44 105 ALA A N 1
ATOM 833 C CA . ALA A 1 105 ? -12.310 8.003 2.945 1.00 85.44 105 ALA A CA 1
ATOM 834 C C . ALA A 1 105 ? -11.604 9.363 3.028 1.00 85.44 105 ALA A C 1
ATOM 836 O O . ALA A 1 105 ? -11.009 9.723 4.045 1.00 85.44 105 ALA A O 1
ATOM 837 N N . VAL A 1 106 ? -11.709 10.162 1.966 1.00 72.31 106 VAL A N 1
ATOM 838 C CA . VAL A 1 106 ? -11.205 11.538 1.992 1.00 72.31 106 VAL A CA 1
ATOM 839 C C . VAL A 1 106 ? -12.070 12.353 2.955 1.00 72.31 106 VAL A C 1
ATOM 841 O O . VAL A 1 106 ? -13.210 12.68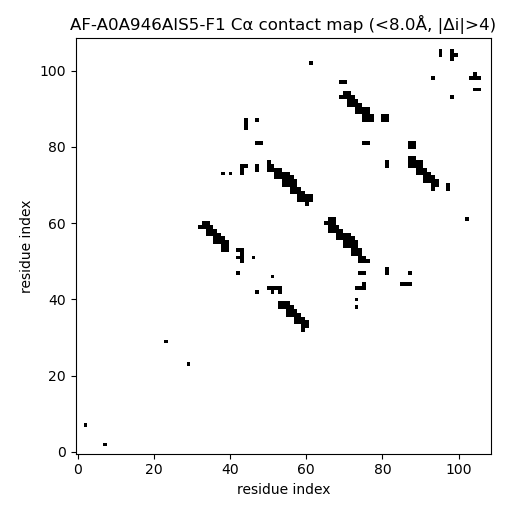4 2.628 1.00 72.31 106 VAL A O 1
ATOM 844 N N . LYS A 1 107 ? -11.525 12.711 4.122 1.00 64.50 107 LYS A N 1
ATOM 845 C CA . LYS A 1 107 ? -12.113 13.750 4.972 1.00 64.50 107 LYS A CA 1
ATOM 846 C C . LYS A 1 107 ? -11.770 15.111 4.369 1.00 64.50 107 LYS A C 1
ATOM 848 O O . LYS A 1 107 ? -10.612 15.519 4.360 1.00 64.50 107 LYS A O 1
ATOM 853 N N . ILE A 1 108 ? -12.770 15.784 3.807 1.00 55.75 108 ILE A N 1
ATOM 854 C CA . ILE A 1 108 ? -12.650 17.190 3.414 1.00 55.75 108 ILE A CA 1
ATOM 855 C C . ILE A 1 108 ? -12.832 17.992 4.704 1.00 55.75 108 ILE A C 1
ATOM 857 O O . ILE A 1 108 ? -13.925 17.986 5.268 1.00 55.75 108 ILE A O 1
ATOM 861 N N . GLY A 1 109 ? -11.736 18.567 5.202 1.00 50.75 109 GLY A N 1
ATOM 862 C CA . GLY A 1 109 ? -11.742 19.526 6.309 1.00 50.75 109 GLY A CA 1
ATOM 863 C C . GLY A 1 109 ? -12.142 20.920 5.855 1.00 50.75 109 GLY A C 1
ATOM 864 O O . GLY A 1 109 ? -11.892 21.241 4.670 1.00 50.75 109 GLY A O 1
#